Protein AF-A0AAD8E8K0-F1 (afdb_monomer_lite)

Sequence (99 aa):
ICSNLTLQQTNRDIMASGSVIPVVVFTAIWAIVGIVLPFIIPKGPNRGILQVVLMLTAATCWLFWLCCYMAQMNPLIGPKLSNKTILLMAREWGNPIED

Secondary structure (DSSP, 8-state):
-HHHHHHHHHHHHHHHHHHHHHHHHHHHHHHIIIIIHHHHPPP-TTHHHHHHHHHHHHHHHHHHHHHHHHHHSS-SS-----HHHHHHHHHHTT-PPP-

InterPro domains:
  IPR008389 ATPase, V0 complex, subunit e1/e2 [PF05493] (22-83)
  IPR008389 ATPase, V0 complex, subunit e1/e2 [PTHR12263] (18-86)
  IPR017385 ATPase, V0 complex, subunit e1/e2, metazoa [PIRSF038097] (18-98)

Foldseek 3Di:
DVVVVVVVVVVVVVVVCVLVVVVVVLCVVLCCQQPVVLVVDDDDPCSVVVNVVSNVCSVVVSVVVVVVSVCPPDDPDDDDDDPVVVQVVCVVVVNHDDD

Radius of gyration: 22.2 Å; chains: 1; bounding box: 48×25×66 Å

pLDDT: mean 84.91, std 13.16, range [53.38, 97.12]

Structure (mmCIF, N/CA/C/O backbone):
data_AF-A0AAD8E8K0-F1
#
_entry.id   AF-A0AAD8E8K0-F1
#
loop_
_atom_site.group_PDB
_atom_site.id
_atom_site.type_symbol
_atom_site.label_atom_id
_atom_site.label_alt_id
_atom_site.label_comp_id
_atom_site.label_asym_id
_atom_site.label_entity_id
_atom_site.label_seq_id
_atom_site.pdbx_PDB_ins_code
_atom_site.Cartn_x
_atom_site.Cartn_y
_atom_site.Cartn_z
_atom_site.occupancy
_atom_site.B_iso_or_equiv
_atom_site.auth_seq_id
_atom_site.auth_comp_id
_atom_site.auth_asym_id
_atom_site.auth_atom_id
_atom_site.pdbx_PDB_model_num
ATOM 1 N N . ILE A 1 1 ? -8.793 -12.684 -37.936 1.00 56.19 1 ILE A N 1
ATOM 2 C CA . ILE A 1 1 ? -9.108 -11.327 -37.409 1.00 56.19 1 ILE A CA 1
ATOM 3 C C . ILE A 1 1 ? -9.672 -11.421 -35.990 1.00 56.19 1 ILE A C 1
ATOM 5 O O . ILE A 1 1 ? -9.034 -10.889 -35.097 1.00 56.19 1 ILE A O 1
ATOM 9 N N . CYS A 1 2 ? -10.758 -12.171 -35.747 1.00 54.38 2 CYS A N 1
ATOM 10 C CA . CYS A 1 2 ? -11.318 -12.371 -34.396 1.00 54.38 2 CYS A CA 1
ATOM 11 C C . CYS A 1 2 ? -10.321 -12.995 -33.394 1.00 54.38 2 CYS A C 1
ATOM 13 O O . CYS A 1 2 ? -10.199 -12.504 -32.280 1.00 54.38 2 CYS A O 1
ATOM 15 N N . SER A 1 3 ? -9.539 -13.998 -33.821 1.00 60.62 3 SER A N 1
ATOM 16 C CA . SER A 1 3 ? -8.491 -14.645 -33.011 1.00 60.62 3 SER A CA 1
ATOM 17 C C . SER A 1 3 ? -7.338 -13.704 -32.633 1.00 60.62 3 SER A C 1
ATOM 19 O O . SER A 1 3 ? -6.911 -13.675 -31.482 1.00 60.62 3 SER A O 1
ATOM 21 N N . ASN A 1 4 ? -6.871 -12.879 -33.575 1.00 58.97 4 ASN A N 1
ATOM 22 C CA . ASN A 1 4 ? -5.827 -11.876 -33.328 1.00 58.97 4 ASN A CA 1
ATOM 23 C C . ASN A 1 4 ? -6.319 -10.730 -32.433 1.00 58.97 4 ASN A C 1
ATOM 25 O O . ASN A 1 4 ? -5.532 -10.188 -31.665 1.00 58.97 4 ASN A O 1
ATOM 29 N N . LEU A 1 5 ? -7.612 -10.391 -32.492 1.00 67.25 5 LEU A N 1
ATOM 30 C CA . LEU A 1 5 ? -8.217 -9.389 -31.617 1.00 67.25 5 LEU A CA 1
ATOM 31 C C . LEU A 1 5 ? -8.346 -9.906 -30.176 1.00 67.25 5 LEU A C 1
ATOM 33 O O . LEU A 1 5 ? -8.005 -9.178 -29.254 1.00 67.25 5 LEU A O 1
ATOM 37 N N . THR A 1 6 ? -8.736 -11.171 -29.971 1.00 61.97 6 THR A N 1
ATOM 38 C CA . THR A 1 6 ? -8.734 -11.804 -28.638 1.00 61.97 6 THR A CA 1
ATOM 39 C C . THR A 1 6 ? -7.330 -11.970 -28.068 1.00 61.97 6 THR A C 1
ATOM 41 O O . THR A 1 6 ? -7.146 -11.731 -26.884 1.00 61.97 6 THR A O 1
ATOM 44 N N . LEU A 1 7 ? -6.317 -12.298 -28.883 1.00 59.75 7 LEU A N 1
ATOM 45 C CA . LEU A 1 7 ? -4.938 -12.358 -28.387 1.00 59.75 7 LEU A CA 1
ATOM 46 C C . LEU A 1 7 ? -4.382 -10.967 -28.068 1.00 59.75 7 LEU A C 1
ATOM 48 O O . LEU A 1 7 ? -3.696 -10.815 -27.065 1.00 59.75 7 LEU A O 1
ATOM 52 N N . GLN A 1 8 ? -4.690 -9.937 -28.860 1.00 58.50 8 GLN A N 1
ATOM 53 C CA . GLN A 1 8 ? -4.340 -8.555 -28.516 1.00 58.50 8 GLN A CA 1
ATOM 54 C C . GLN A 1 8 ? -5.087 -8.072 -27.264 1.00 58.50 8 GLN A C 1
ATOM 56 O O . GLN A 1 8 ? -4.476 -7.400 -26.442 1.00 58.50 8 GLN A O 1
ATOM 61 N N . GLN A 1 9 ? -6.352 -8.464 -27.073 1.00 61.38 9 GLN A N 1
ATOM 62 C CA . GLN A 1 9 ? -7.138 -8.169 -25.872 1.00 61.38 9 GLN A CA 1
ATOM 63 C C . GLN A 1 9 ? -6.550 -8.867 -24.640 1.00 61.38 9 GLN A C 1
ATOM 65 O O . GLN A 1 9 ? -6.219 -8.186 -23.686 1.00 61.38 9 GLN A O 1
ATOM 70 N N . THR A 1 10 ? -6.263 -10.172 -24.692 1.00 61.59 10 THR A N 1
ATOM 71 C CA . THR A 1 10 ? -5.586 -10.895 -23.602 1.00 61.59 10 THR A CA 1
ATOM 72 C C . THR A 1 10 ? -4.200 -10.319 -23.300 1.00 61.59 10 THR A C 1
ATOM 74 O O . THR A 1 10 ? -3.846 -10.174 -22.138 1.00 61.59 10 THR A O 1
ATOM 77 N N . ASN A 1 11 ? -3.417 -9.919 -24.308 1.00 57.22 11 ASN A N 1
ATOM 78 C CA . ASN A 1 11 ? -2.131 -9.250 -24.078 1.00 57.22 11 ASN A CA 1
ATOM 79 C C . ASN A 1 11 ? -2.308 -7.846 -23.473 1.00 57.22 11 ASN A C 1
ATOM 81 O O . ASN A 1 11 ? -1.537 -7.462 -22.602 1.00 57.22 11 ASN A O 1
ATOM 85 N N . ARG A 1 12 ? -3.329 -7.082 -23.879 1.00 62.41 12 ARG A N 1
ATOM 86 C CA . ARG A 1 12 ? -3.693 -5.782 -23.282 1.00 62.41 12 ARG A CA 1
ATOM 87 C C . ARG A 1 12 ? -4.194 -5.929 -21.851 1.00 62.41 12 ARG A C 1
ATOM 89 O O . ARG A 1 12 ? -3.811 -5.124 -21.011 1.00 62.41 12 ARG A O 1
ATOM 96 N N . ASP A 1 13 ? -4.961 -6.972 -21.567 1.00 58.69 13 ASP A N 1
ATOM 97 C CA . ASP A 1 13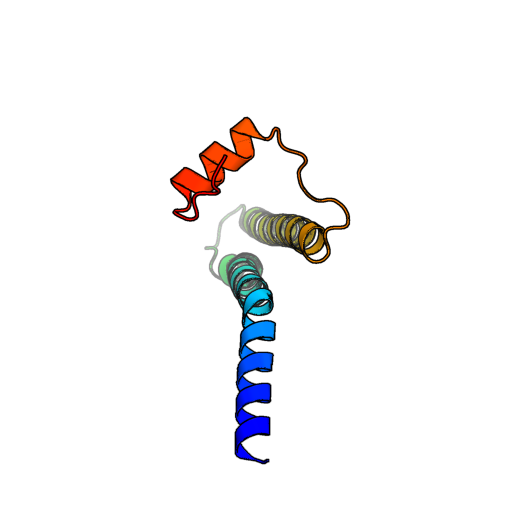 ? -5.438 -7.320 -20.235 1.00 58.69 13 ASP A CA 1
ATOM 98 C C . ASP A 1 13 ? -4.267 -7.774 -19.350 1.00 58.69 13 ASP A C 1
ATOM 100 O O . ASP A 1 13 ? -4.202 -7.370 -18.198 1.00 58.69 13 ASP A O 1
ATOM 104 N N . ILE A 1 14 ? -3.281 -8.515 -19.878 1.00 58.78 14 ILE A N 1
ATOM 105 C CA . ILE A 1 14 ? -2.050 -8.911 -19.162 1.00 58.78 14 ILE A CA 1
ATOM 106 C C . ILE A 1 14 ? -1.109 -7.713 -18.933 1.00 58.78 14 ILE A C 1
ATOM 108 O O . ILE A 1 14 ? -0.556 -7.571 -17.845 1.00 58.78 14 ILE A O 1
ATOM 112 N N . MET A 1 15 ? -0.950 -6.816 -19.912 1.00 55.44 15 MET A N 1
ATOM 113 C CA . MET A 1 15 ? -0.156 -5.584 -19.772 1.00 55.44 15 MET A CA 1
ATOM 114 C C . MET A 1 15 ? -0.804 -4.591 -18.798 1.00 55.44 15 MET A C 1
ATOM 116 O O . MET A 1 15 ? -0.104 -3.968 -18.003 1.00 55.44 15 MET A O 1
ATOM 120 N N . ALA A 1 16 ? -2.137 -4.486 -18.807 1.00 57.31 16 ALA A N 1
ATOM 121 C CA . ALA A 1 16 ? -2.887 -3.771 -17.779 1.00 57.31 16 ALA A CA 1
ATOM 122 C C . ALA A 1 16 ? -2.758 -4.475 -16.419 1.00 57.31 16 ALA A C 1
ATOM 124 O O . ALA A 1 16 ? -2.561 -3.818 -15.404 1.00 57.31 16 ALA A O 1
ATOM 125 N N . SER A 1 17 ? -2.776 -5.810 -16.386 1.00 53.38 17 SER A N 1
ATOM 126 C CA . SER A 1 17 ? -2.595 -6.587 -15.156 1.00 53.38 17 SER A CA 1
ATOM 127 C C . SER A 1 17 ? -1.210 -6.373 -14.537 1.00 53.38 17 SER A C 1
ATOM 129 O O . SER A 1 17 ? -1.116 -6.264 -13.322 1.00 53.38 17 SER A O 1
ATOM 131 N N . GLY A 1 18 ? -0.141 -6.228 -15.328 1.00 62.50 18 GLY A N 1
ATOM 132 C CA . GLY A 1 18 ? 1.225 -6.050 -14.812 1.00 62.50 18 GLY A CA 1
ATOM 133 C C . GLY A 1 18 ? 1.401 -4.849 -13.871 1.00 62.50 18 GLY A C 1
ATOM 134 O O . GLY A 1 18 ? 2.147 -4.935 -12.897 1.00 62.50 18 GLY A O 1
ATOM 135 N N . SER A 1 19 ? 0.676 -3.753 -14.110 1.00 69.62 19 SER A N 1
ATOM 136 C CA . SER A 1 19 ? 0.655 -2.575 -13.231 1.00 69.62 19 SER A CA 1
ATOM 137 C C . SER A 1 19 ? -0.540 -2.555 -12.272 1.00 69.62 19 SER A C 1
ATOM 139 O O . SER A 1 19 ? -0.432 -2.069 -11.149 1.00 69.62 19 SER A O 1
ATOM 141 N N . VAL A 1 20 ? -1.679 -3.133 -12.652 1.00 81.62 20 VAL A N 1
ATOM 142 C CA . VAL A 1 20 ? -2.886 -3.130 -11.811 1.00 81.62 20 VAL A CA 1
ATOM 143 C C . VAL A 1 20 ? -2.800 -4.139 -10.661 1.00 81.62 20 VAL A C 1
ATOM 145 O O . VAL A 1 20 ? -3.307 -3.855 -9.576 1.00 81.62 20 VAL A O 1
ATOM 148 N N . ILE A 1 21 ? -2.123 -5.280 -10.843 1.00 86.81 21 ILE A N 1
ATOM 149 C CA . ILE A 1 21 ? -1.951 -6.314 -9.806 1.00 86.81 21 ILE A CA 1
ATOM 150 C C . ILE A 1 21 ? -1.408 -5.728 -8.489 1.00 86.81 21 ILE A C 1
ATOM 152 O O . ILE A 1 21 ? -2.079 -5.887 -7.465 1.00 86.81 21 ILE A O 1
ATOM 156 N N . PRO A 1 22 ? -0.249 -5.036 -8.458 1.00 89.94 22 PRO A N 1
ATOM 157 C CA . PRO A 1 22 ? 0.278 -4.497 -7.205 1.00 89.94 22 PRO A CA 1
ATOM 158 C C . PRO A 1 22 ? -0.669 -3.471 -6.570 1.00 89.94 22 PRO A C 1
ATOM 160 O O . PRO A 1 22 ? -0.871 -3.503 -5.358 1.00 89.94 22 PRO A O 1
ATOM 163 N N . VAL A 1 23 ? -1.317 -2.619 -7.369 1.00 90.81 23 VAL A N 1
ATOM 164 C CA . VAL A 1 23 ? -2.280 -1.620 -6.874 1.00 90.81 23 VAL A CA 1
ATOM 165 C C . VAL A 1 23 ? -3.471 -2.277 -6.186 1.00 90.81 23 VAL A C 1
ATOM 167 O O . VAL A 1 23 ? -3.831 -1.876 -5.077 1.00 90.81 23 VAL A O 1
ATOM 170 N N . VAL A 1 24 ? -4.059 -3.309 -6.790 1.00 91.81 24 VAL A N 1
ATOM 171 C CA . VAL A 1 24 ? -5.202 -4.026 -6.210 1.00 91.81 24 VAL A CA 1
ATOM 172 C C . VAL A 1 24 ? -4.801 -4.746 -4.923 1.00 91.81 24 VAL A C 1
ATOM 174 O O . VAL A 1 24 ? -5.498 -4.623 -3.916 1.00 91.81 24 VAL A O 1
ATOM 177 N N . VAL A 1 25 ? -3.664 -5.446 -4.920 1.00 93.19 25 VAL A N 1
ATOM 178 C CA . VAL A 1 25 ? -3.197 -6.219 -3.758 1.00 93.19 25 VAL A CA 1
ATOM 179 C C . VAL A 1 25 ? -2.902 -5.311 -2.563 1.00 93.19 25 VAL A C 1
ATOM 181 O O . VAL A 1 25 ? -3.438 -5.536 -1.478 1.00 93.19 25 VAL A O 1
ATOM 184 N N . PHE A 1 26 ? -2.104 -4.257 -2.746 1.00 93.31 26 PHE A N 1
ATOM 185 C CA . PHE A 1 26 ? -1.758 -3.349 -1.648 1.00 93.31 26 PHE A CA 1
ATOM 186 C C . PHE A 1 26 ? -2.969 -2.563 -1.138 1.00 93.31 26 PHE A C 1
ATOM 188 O O . PHE A 1 26 ? -3.093 -2.341 0.067 1.00 93.31 26 PHE A O 1
ATOM 195 N N . THR A 1 27 ? -3.897 -2.193 -2.024 1.00 94.19 27 THR A N 1
ATOM 196 C CA . THR A 1 27 ? -5.143 -1.527 -1.621 1.00 94.19 27 THR A CA 1
ATOM 197 C C . THR A 1 27 ? -6.038 -2.460 -0.816 1.00 94.19 27 THR A C 1
ATOM 199 O O . THR A 1 27 ? -6.551 -2.047 0.219 1.00 94.19 27 THR A O 1
ATOM 202 N N . ALA A 1 28 ? -6.184 -3.725 -1.220 1.00 95.38 28 ALA A N 1
ATOM 203 C CA . ALA A 1 28 ? -6.968 -4.701 -0.469 1.00 95.38 28 ALA A CA 1
ATOM 204 C C . ALA A 1 28 ? -6.377 -4.958 0.927 1.00 95.38 28 ALA A C 1
ATOM 206 O O . ALA A 1 28 ? -7.109 -4.927 1.915 1.00 95.38 28 ALA A O 1
ATOM 207 N N . ILE A 1 29 ? -5.056 -5.145 1.025 1.00 96.06 29 ILE A N 1
ATOM 208 C CA . ILE A 1 29 ? -4.368 -5.376 2.304 1.00 96.06 29 ILE A CA 1
ATOM 209 C C . ILE A 1 29 ? -4.615 -4.210 3.267 1.00 96.06 29 ILE A C 1
ATOM 211 O O . ILE A 1 29 ? -5.086 -4.418 4.386 1.00 96.06 29 ILE A O 1
ATOM 215 N N . TRP A 1 30 ? -4.351 -2.975 2.836 1.00 95.81 30 TRP A N 1
ATOM 216 C CA . TRP A 1 30 ? -4.503 -1.811 3.710 1.00 95.81 30 TRP A CA 1
ATOM 217 C C . TRP A 1 30 ? -5.961 -1.441 3.978 1.00 95.81 30 TRP A C 1
ATOM 219 O O . TRP A 1 30 ? -6.267 -0.992 5.081 1.00 95.81 30 TRP A O 1
ATOM 229 N N . ALA A 1 31 ? -6.880 -1.697 3.043 1.00 94.75 31 ALA A N 1
ATOM 230 C CA . ALA A 1 31 ? -8.312 -1.546 3.285 1.00 94.75 31 ALA A CA 1
ATOM 231 C C . ALA A 1 31 ? -8.804 -2.517 4.368 1.00 94.75 31 ALA A C 1
ATOM 233 O O . ALA A 1 31 ? -9.555 -2.116 5.253 1.00 94.75 31 ALA A O 1
ATOM 234 N N . ILE A 1 32 ? -8.339 -3.771 4.366 1.00 95.56 32 ILE A N 1
ATOM 235 C CA . ILE A 1 32 ? -8.663 -4.730 5.431 1.00 95.5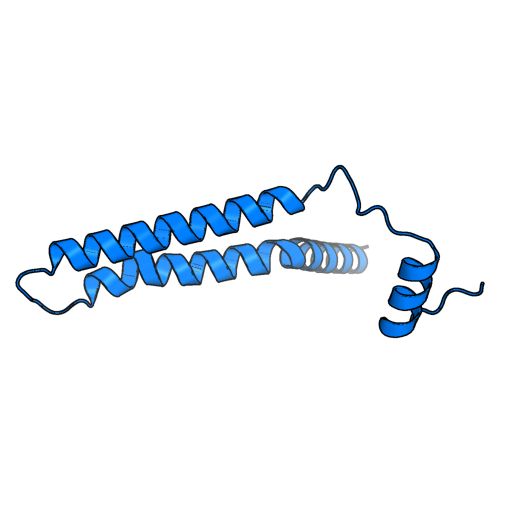6 32 ILE A CA 1
ATOM 236 C C . ILE A 1 32 ? -8.130 -4.225 6.779 1.00 95.56 32 ILE A C 1
ATOM 238 O O . ILE A 1 32 ? -8.867 -4.213 7.764 1.00 95.56 32 ILE A O 1
ATOM 242 N N . VAL A 1 33 ? -6.886 -3.742 6.830 1.00 94.81 33 VAL A N 1
ATOM 243 C CA . VAL A 1 33 ? -6.287 -3.207 8.066 1.00 94.81 33 VAL A CA 1
ATOM 244 C C . VAL A 1 33 ? -7.017 -1.958 8.569 1.00 94.81 33 VAL A C 1
ATOM 246 O O . VAL A 1 33 ? -7.284 -1.847 9.761 1.00 94.81 33 VAL A O 1
ATOM 249 N N . GLY A 1 34 ? -7.371 -1.028 7.682 1.00 94.94 34 GLY A N 1
ATOM 250 C CA . GLY A 1 34 ? -8.021 0.230 8.048 1.00 94.94 34 GLY A CA 1
ATOM 251 C C . GLY A 1 34 ? -9.521 0.116 8.310 1.00 94.94 34 GLY A C 1
ATOM 252 O O . GLY A 1 34 ? -10.070 0.959 9.007 1.00 94.94 34 GLY A O 1
ATOM 253 N N . ILE A 1 35 ? -10.195 -0.906 7.776 1.00 93.81 35 ILE A N 1
ATOM 254 C CA . ILE A 1 35 ? -11.653 -1.052 7.882 1.00 93.81 35 ILE A CA 1
ATOM 255 C C . ILE A 1 35 ? -12.011 -2.234 8.775 1.00 93.81 35 ILE A C 1
ATOM 257 O O . ILE A 1 35 ? -12.709 -2.050 9.762 1.00 93.81 35 ILE A O 1
ATOM 261 N N . VAL A 1 36 ? -11.523 -3.441 8.484 1.00 94.25 36 VAL A N 1
ATOM 262 C CA . VAL A 1 36 ? -11.969 -4.673 9.160 1.00 94.25 36 VAL A CA 1
ATOM 263 C C . VAL A 1 36 ? -11.437 -4.760 10.592 1.00 94.25 36 VAL A C 1
ATOM 265 O O . VAL A 1 36 ? -12.201 -5.031 11.519 1.00 94.25 36 VAL A O 1
ATOM 268 N N . LEU A 1 37 ? -10.144 -4.494 10.803 1.00 91.50 37 LEU A N 1
ATOM 269 C CA . LEU A 1 37 ? -9.516 -4.629 12.124 1.00 91.50 37 LEU A CA 1
ATOM 270 C C . LEU A 1 37 ? -10.135 -3.708 13.198 1.00 91.50 37 LEU A C 1
ATOM 272 O O . LEU A 1 37 ? -10.399 -4.208 14.294 1.00 91.50 37 LEU A O 1
ATOM 276 N N . PRO A 1 38 ? -10.443 -2.419 12.932 1.00 91.50 38 PRO A N 1
ATOM 277 C CA . PRO A 1 38 ? -11.109 -1.540 13.898 1.00 91.50 38 PRO A CA 1
ATOM 278 C C . PRO A 1 38 ? -12.447 -2.059 14.448 1.00 91.50 38 PRO A C 1
ATOM 280 O O . PRO A 1 38 ? -12.803 -1.729 15.587 1.00 91.50 38 PRO A O 1
ATOM 283 N N . PHE A 1 39 ? -13.180 -2.889 13.695 1.00 90.50 39 PHE A N 1
ATOM 284 C CA . PHE A 1 39 ? -14.431 -3.496 14.168 1.00 90.50 39 PHE A CA 1
ATOM 285 C C . PHE A 1 39 ? -14.204 -4.685 15.107 1.00 90.50 39 PHE A C 1
ATOM 287 O O . PHE A 1 39 ? -15.014 -4.904 16.009 1.00 90.50 39 PHE A O 1
ATOM 294 N N . ILE A 1 40 ? -13.092 -5.409 14.946 1.00 90.69 40 ILE A N 1
ATOM 295 C CA . ILE A 1 40 ? -12.772 -6.630 15.704 1.00 90.69 40 ILE A CA 1
ATOM 296 C C . ILE A 1 40 ? -12.107 -6.304 17.059 1.00 90.69 40 ILE A C 1
ATOM 298 O O . ILE A 1 40 ? -12.006 -7.169 17.927 1.00 90.69 40 ILE A O 1
ATOM 302 N N . ILE A 1 41 ? -11.703 -5.048 17.305 1.00 88.62 41 ILE A N 1
ATOM 303 C CA . ILE A 1 41 ? -11.040 -4.665 18.564 1.00 88.62 41 ILE A CA 1
ATOM 304 C C . ILE A 1 41 ? -11.971 -4.882 19.777 1.00 88.62 41 ILE A C 1
ATOM 306 O O . ILE A 1 41 ? -13.056 -4.273 19.830 1.00 88.62 41 ILE A O 1
ATOM 310 N N . PRO A 1 42 ? -11.539 -5.674 20.783 1.00 87.56 42 PRO A N 1
ATOM 311 C CA . PRO A 1 42 ? -12.311 -5.933 21.991 1.00 87.56 42 PRO A CA 1
ATOM 312 C C . PRO A 1 42 ? -12.538 -4.659 22.812 1.00 87.56 42 PRO A C 1
ATOM 314 O O . PRO A 1 42 ? -11.816 -3.664 22.715 1.00 87.56 42 PRO A O 1
ATOM 317 N N . LYS A 1 43 ? -13.592 -4.676 23.629 1.00 84.31 43 LYS A N 1
ATOM 318 C CA . LYS A 1 43 ? -13.966 -3.532 24.464 1.00 84.31 43 LYS A CA 1
ATOM 319 C C . LYS A 1 43 ? -12.934 -3.352 25.579 1.00 84.31 43 LYS A C 1
ATOM 321 O O . LYS A 1 43 ? -12.756 -4.241 26.403 1.00 84.31 43 LYS A O 1
ATOM 326 N N . GLY A 1 44 ? -12.285 -2.191 25.598 1.00 88.50 44 GLY A N 1
ATOM 327 C CA . GLY A 1 44 ? -11.343 -1.783 26.637 1.00 88.50 44 GLY A CA 1
ATOM 328 C C . GLY A 1 44 ? -11.312 -0.258 26.797 1.00 88.50 44 GLY A C 1
ATOM 329 O O . GLY A 1 44 ? -11.852 0.446 25.939 1.00 88.50 44 GLY A O 1
ATOM 330 N N . PRO A 1 45 ? -10.670 0.266 27.857 1.00 92.12 45 PRO A N 1
ATOM 331 C CA . PRO A 1 45 ? -10.652 1.701 28.169 1.00 92.12 45 PRO A CA 1
ATOM 332 C C . PRO A 1 45 ? -10.131 2.575 27.018 1.00 92.12 45 PRO A C 1
ATOM 334 O O . PRO A 1 45 ? -10.631 3.669 26.786 1.00 92.12 45 PRO A O 1
ATOM 337 N N . ASN A 1 46 ? -9.178 2.049 26.242 1.00 92.56 46 ASN A N 1
ATOM 338 C CA . ASN A 1 46 ? -8.480 2.770 25.174 1.00 92.56 46 ASN A CA 1
ATOM 339 C C . ASN A 1 46 ? -8.939 2.362 23.761 1.00 92.56 46 ASN A C 1
ATOM 341 O O . ASN A 1 46 ? -8.200 2.543 22.792 1.00 92.56 46 ASN A O 1
ATOM 345 N N . ARG A 1 47 ? -10.144 1.784 23.616 1.00 87.38 47 ARG A N 1
ATOM 346 C CA . ARG A 1 47 ? -10.628 1.245 22.329 1.00 87.38 47 ARG A CA 1
ATOM 347 C C . ARG A 1 47 ? -10.640 2.293 21.216 1.00 87.38 47 ARG A C 1
ATOM 349 O O . ARG A 1 47 ? -10.214 1.990 20.108 1.00 87.38 47 ARG A O 1
ATOM 356 N N . GLY A 1 48 ? -11.099 3.509 21.515 1.00 90.88 48 GLY A N 1
ATOM 357 C CA . GLY A 1 48 ? -11.152 4.592 20.530 1.00 90.88 48 GLY A CA 1
ATOM 358 C C . GLY A 1 48 ? -9.768 4.918 19.973 1.00 90.88 48 GLY A C 1
ATOM 359 O O . GLY A 1 48 ? -9.587 4.934 18.763 1.00 90.88 48 GLY A O 1
ATOM 360 N N . ILE A 1 49 ? -8.770 5.066 20.848 1.00 94.50 49 ILE A N 1
ATOM 361 C CA . ILE A 1 49 ? -7.383 5.359 20.456 1.00 94.50 49 ILE A CA 1
ATOM 362 C C . ILE A 1 49 ? -6.843 4.260 19.537 1.00 94.50 49 ILE A C 1
ATOM 364 O O . ILE A 1 49 ? -6.303 4.565 18.479 1.00 94.50 49 ILE A O 1
ATOM 368 N N . LEU A 1 50 ? -7.042 2.987 19.893 1.00 93.12 50 LEU A N 1
ATOM 369 C CA . LEU A 1 50 ? -6.612 1.863 19.056 1.00 93.12 50 LEU A CA 1
ATOM 370 C C . LEU A 1 50 ? -7.282 1.866 17.676 1.00 93.12 50 LEU A C 1
ATOM 372 O O . LEU A 1 50 ? -6.613 1.619 16.677 1.00 93.12 50 LEU A O 1
ATOM 376 N N . GLN A 1 51 ? -8.576 2.185 17.597 1.00 93.88 51 GLN A N 1
ATOM 377 C CA . GLN A 1 51 ? -9.271 2.301 16.314 1.00 93.88 51 GLN A CA 1
ATOM 378 C C . GLN A 1 51 ? -8.684 3.420 15.454 1.00 93.88 51 GLN A C 1
ATOM 380 O O . GLN A 1 51 ? -8.404 3.199 14.278 1.00 93.88 51 GLN A O 1
ATOM 385 N N . VAL A 1 52 ? -8.467 4.605 16.033 1.00 94.56 52 VAL A N 1
ATOM 386 C CA . VAL A 1 52 ? -7.958 5.754 15.272 1.00 94.56 52 VAL A CA 1
ATOM 387 C C . VAL A 1 52 ? -6.512 5.529 14.836 1.00 94.56 52 VAL A C 1
ATOM 389 O O . VAL A 1 52 ? -6.179 5.832 13.695 1.00 94.56 52 VAL A O 1
ATOM 392 N N . VAL A 1 53 ? -5.667 4.943 15.690 1.00 95.69 53 VAL A N 1
ATOM 393 C CA . VAL A 1 53 ? -4.278 4.611 15.338 1.00 95.69 53 VAL A CA 1
ATOM 394 C C . VAL A 1 53 ? -4.231 3.602 14.190 1.00 95.69 53 VAL A C 1
ATOM 396 O O . VAL A 1 53 ? -3.515 3.844 13.226 1.00 95.69 53 VAL A O 1
ATOM 399 N N . LEU A 1 54 ? -5.035 2.530 14.219 1.00 94.50 54 LEU A N 1
ATOM 400 C CA . LEU A 1 54 ? -5.081 1.566 13.110 1.00 94.50 54 LEU A CA 1
ATOM 401 C C . LEU A 1 54 ? -5.577 2.196 11.801 1.00 94.50 54 LEU A C 1
ATOM 403 O O . LEU A 1 54 ? -4.980 1.957 10.752 1.00 94.50 54 LEU A O 1
ATOM 407 N N . MET A 1 55 ? -6.629 3.020 11.856 1.00 95.88 55 MET A N 1
ATOM 408 C CA . MET A 1 55 ? -7.150 3.716 10.673 1.00 95.88 55 MET A CA 1
ATOM 409 C C . MET A 1 55 ? -6.129 4.703 10.094 1.00 95.88 55 MET A C 1
ATOM 411 O O . MET A 1 55 ? -5.896 4.708 8.886 1.00 95.88 55 MET A O 1
ATOM 415 N N . LEU A 1 56 ? -5.492 5.515 10.945 1.00 96.38 56 LEU A N 1
ATOM 416 C CA . LEU A 1 56 ? -4.477 6.477 10.518 1.00 96.38 56 LEU A CA 1
ATOM 417 C C . LEU A 1 56 ? -3.252 5.778 9.939 1.00 96.38 56 LEU A C 1
ATOM 419 O O . LEU A 1 56 ? -2.804 6.166 8.866 1.00 96.38 56 LEU A O 1
ATOM 423 N N . THR A 1 57 ? -2.733 4.740 10.597 1.00 96.62 57 THR A N 1
ATOM 424 C CA . THR A 1 57 ? -1.600 3.966 10.078 1.00 96.62 57 THR A CA 1
ATOM 425 C C . THR A 1 57 ? -1.935 3.328 8.733 1.00 96.62 57 THR A C 1
ATOM 427 O O . THR A 1 57 ? -1.139 3.426 7.805 1.00 96.62 57 THR A O 1
ATOM 430 N N . ALA A 1 58 ? -3.120 2.729 8.582 1.00 96.44 58 ALA A N 1
ATOM 431 C CA . ALA A 1 58 ? -3.520 2.147 7.306 1.00 96.44 58 ALA A CA 1
ATOM 432 C C . ALA A 1 58 ? -3.576 3.193 6.182 1.00 96.44 58 ALA A C 1
ATOM 434 O O . ALA A 1 58 ? -3.066 2.951 5.088 1.00 96.44 58 ALA A O 1
ATOM 435 N N . ALA A 1 59 ? -4.134 4.373 6.466 1.00 96.31 59 ALA A N 1
ATOM 436 C CA . ALA A 1 59 ? -4.209 5.464 5.504 1.00 96.31 59 ALA A CA 1
ATOM 437 C C . ALA A 1 59 ? -2.822 6.013 5.133 1.00 96.31 59 ALA A C 1
ATOM 439 O O . ALA A 1 59 ? -2.521 6.163 3.949 1.00 96.31 59 ALA A O 1
ATOM 440 N N . THR A 1 60 ? -1.958 6.295 6.114 1.00 97.12 60 THR A N 1
ATOM 441 C CA . THR A 1 60 ? -0.632 6.870 5.844 1.00 97.12 60 THR A CA 1
ATOM 442 C C . THR A 1 60 ? 0.292 5.885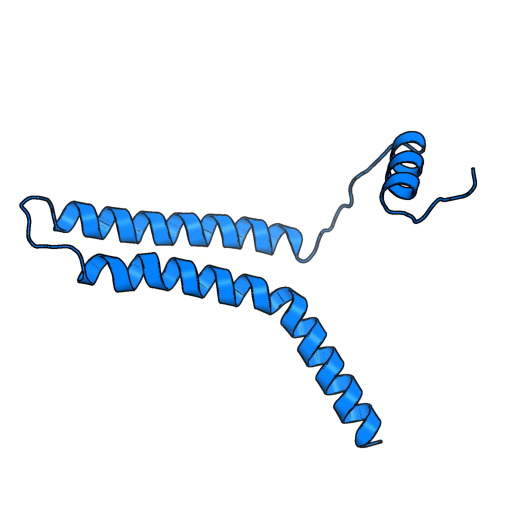 5.141 1.00 97.12 60 THR A C 1
ATOM 444 O O . THR A 1 60 ? 0.977 6.275 4.197 1.00 97.12 60 THR A O 1
ATOM 447 N N . CYS A 1 61 ? 0.283 4.608 5.528 1.00 96.06 61 CYS A N 1
ATOM 448 C CA . CYS A 1 61 ? 1.086 3.583 4.868 1.00 96.06 61 CYS A CA 1
ATOM 449 C C . CYS A 1 61 ? 0.613 3.311 3.433 1.00 96.06 61 CYS A C 1
ATOM 451 O O . CYS A 1 61 ? 1.452 3.166 2.542 1.00 96.06 61 CYS A O 1
ATOM 453 N N . TRP A 1 62 ? -0.703 3.295 3.185 1.00 96.06 62 TRP A N 1
ATOM 454 C CA . TRP A 1 62 ? -1.240 3.153 1.829 1.00 96.06 62 TRP A CA 1
ATOM 455 C C . TRP A 1 62 ? -0.888 4.356 0.944 1.00 96.06 62 TRP A C 1
ATOM 457 O O . TRP A 1 62 ? -0.403 4.167 -0.171 1.00 96.06 62 TRP A O 1
ATOM 467 N N . LEU A 1 63 ? -1.053 5.586 1.449 1.00 93.94 63 LEU A N 1
ATOM 468 C CA . LEU A 1 63 ? -0.703 6.805 0.710 1.00 93.94 63 LEU A CA 1
ATOM 469 C C . LEU A 1 63 ? 0.794 6.884 0.403 1.00 93.94 63 LEU A C 1
ATOM 471 O O . LEU A 1 63 ? 1.167 7.190 -0.726 1.00 93.94 63 LEU A O 1
ATOM 475 N N . PHE A 1 64 ? 1.653 6.588 1.382 1.00 94.38 64 PHE A N 1
ATOM 476 C CA . PHE A 1 64 ? 3.101 6.569 1.182 1.00 94.38 64 PHE A CA 1
ATOM 477 C C . PHE A 1 64 ? 3.495 5.584 0.076 1.00 94.38 64 PHE A C 1
ATOM 479 O O . PHE A 1 64 ? 4.201 5.956 -0.862 1.00 94.38 64 PHE A O 1
ATOM 486 N N . TRP A 1 65 ? 2.980 4.353 0.149 1.00 94.25 65 TRP A N 1
ATOM 487 C CA . TRP A 1 65 ? 3.220 3.337 -0.870 1.00 94.25 65 TRP A CA 1
ATOM 488 C C . TRP A 1 65 ? 2.744 3.792 -2.254 1.00 94.25 65 TRP A C 1
ATOM 490 O O . TRP A 1 65 ? 3.510 3.729 -3.216 1.00 94.25 65 TRP A O 1
ATOM 500 N N . LEU A 1 66 ? 1.510 4.298 -2.353 1.00 92.75 66 LEU A N 1
ATOM 501 C CA . LEU A 1 66 ? 0.920 4.714 -3.623 1.00 92.75 66 LEU A CA 1
ATOM 502 C C . LEU A 1 66 ? 1.714 5.860 -4.260 1.00 92.75 66 LEU A C 1
ATOM 504 O O . LEU A 1 66 ? 1.970 5.834 -5.461 1.00 92.75 66 LEU A O 1
ATOM 508 N N . CYS A 1 67 ? 2.148 6.841 -3.467 1.00 93.75 67 CYS A N 1
ATOM 509 C CA . CYS A 1 67 ? 2.994 7.931 -3.944 1.00 93.75 67 CYS A CA 1
ATOM 510 C C . CYS A 1 67 ? 4.321 7.415 -4.515 1.00 93.75 67 CYS A C 1
ATOM 512 O O . CYS A 1 67 ? 4.695 7.795 -5.625 1.00 93.75 67 CYS A O 1
ATOM 514 N N . CYS A 1 68 ? 5.014 6.518 -3.804 1.00 92.19 68 CYS A N 1
ATOM 515 C CA . CYS A 1 68 ? 6.252 5.909 -4.297 1.00 92.19 68 CYS A CA 1
ATOM 516 C C . CYS A 1 68 ? 6.029 5.090 -5.574 1.00 92.19 68 CYS A C 1
ATOM 518 O O . CYS A 1 68 ? 6.857 5.139 -6.482 1.00 92.19 68 CYS A O 1
ATOM 520 N N . TYR A 1 69 ? 4.910 4.370 -5.657 1.00 90.50 69 TYR A N 1
ATOM 521 C CA . TYR A 1 69 ? 4.539 3.591 -6.832 1.00 90.50 69 TYR A CA 1
ATOM 522 C C . TYR A 1 69 ? 4.279 4.495 -8.047 1.00 90.50 69 TYR A C 1
ATOM 524 O O . TYR A 1 69 ? 4.882 4.309 -9.102 1.00 90.50 69 TYR A O 1
ATOM 532 N N . MET A 1 70 ? 3.449 5.533 -7.894 1.00 89.06 70 MET A N 1
ATOM 533 C CA . MET A 1 70 ? 3.125 6.469 -8.979 1.00 89.06 70 MET A CA 1
ATOM 534 C C . MET A 1 70 ? 4.350 7.242 -9.473 1.00 89.06 70 MET A C 1
ATOM 536 O O . MET A 1 70 ? 4.470 7.481 -10.674 1.00 89.06 70 MET A O 1
ATOM 540 N N . ALA A 1 71 ? 5.288 7.576 -8.582 1.00 88.75 71 ALA A N 1
ATOM 541 C CA . ALA A 1 71 ? 6.531 8.249 -8.952 1.00 88.75 71 ALA A CA 1
ATOM 542 C C . ALA A 1 71 ? 7.391 7.439 -9.942 1.00 88.75 71 ALA A C 1
ATOM 544 O O . ALA A 1 71 ? 8.196 8.020 -10.667 1.00 88.75 71 ALA A O 1
ATOM 545 N N . GLN A 1 72 ? 7.220 6.113 -9.995 1.00 88.06 72 GLN A N 1
ATOM 546 C CA . GLN A 1 72 ? 8.010 5.216 -10.844 1.00 88.06 72 GLN A CA 1
ATOM 547 C C . GLN A 1 72 ? 7.290 4.784 -12.131 1.00 88.06 72 GLN A C 1
ATOM 549 O O . GLN A 1 72 ? 7.923 4.188 -12.996 1.00 88.06 72 GLN A O 1
ATOM 554 N N . MET A 1 73 ? 5.996 5.083 -12.295 1.00 83.19 73 MET A N 1
ATOM 555 C CA . MET A 1 73 ? 5.192 4.585 -13.425 1.00 83.19 73 MET A CA 1
ATOM 556 C C . MET A 1 73 ? 5.542 5.224 -14.776 1.00 83.19 73 MET A C 1
ATOM 558 O O . MET A 1 73 ? 5.339 4.603 -15.813 1.00 83.19 73 MET A O 1
ATOM 562 N N . ASN A 1 74 ? 6.074 6.449 -14.776 1.00 86.62 74 ASN A N 1
ATOM 563 C CA . ASN A 1 74 ? 6.546 7.141 -15.979 1.00 86.62 74 ASN A CA 1
ATOM 564 C C . ASN A 1 74 ? 7.892 7.825 -15.681 1.00 86.62 74 ASN A C 1
ATOM 566 O O . ASN A 1 74 ? 7.933 9.041 -15.473 1.00 86.62 74 ASN A O 1
ATOM 570 N N . PRO A 1 75 ? 8.993 7.060 -15.589 1.00 86.00 75 PRO A N 1
ATOM 571 C CA . PRO A 1 75 ? 10.286 7.612 -15.213 1.00 86.00 75 PRO A CA 1
ATOM 572 C C . PRO A 1 75 ? 10.834 8.487 -16.348 1.00 86.00 75 PRO A C 1
ATOM 574 O O . PRO A 1 75 ? 10.996 8.034 -17.477 1.00 86.00 75 PRO A O 1
ATOM 577 N N . LEU A 1 76 ? 11.143 9.751 -16.048 1.00 86.69 76 LEU A N 1
ATOM 578 C CA . LEU A 1 76 ? 11.731 10.692 -17.015 1.00 86.69 76 LEU A CA 1
ATOM 579 C C . LEU A 1 76 ? 13.261 10.581 -17.106 1.00 86.69 76 LEU A C 1
ATOM 581 O O . LEU A 1 76 ? 13.862 11.030 -18.079 1.00 86.69 76 LEU A O 1
ATOM 585 N N . ILE A 1 77 ? 13.898 9.996 -16.089 1.00 88.94 77 ILE A N 1
ATOM 586 C CA . ILE A 1 77 ? 15.347 9.815 -15.989 1.00 88.94 77 ILE A CA 1
ATOM 587 C C . ILE A 1 77 ? 15.639 8.378 -15.564 1.00 88.94 77 ILE A C 1
ATOM 589 O O . ILE A 1 77 ? 15.098 7.891 -14.572 1.00 88.94 77 ILE A O 1
ATOM 593 N N . GLY A 1 78 ? 16.521 7.720 -16.317 1.00 87.12 78 GLY A N 1
ATOM 594 C CA . GLY A 1 78 ? 17.079 6.417 -15.968 1.00 87.12 78 GLY A CA 1
ATOM 595 C C . GLY A 1 78 ? 18.367 6.530 -15.140 1.00 87.12 78 GLY A C 1
ATOM 596 O O . GLY A 1 78 ? 19.021 7.579 -15.141 1.00 87.12 78 GLY A O 1
ATOM 597 N N . PRO A 1 79 ? 18.768 5.452 -14.446 1.00 90.38 79 PRO A N 1
ATOM 598 C CA . PRO A 1 79 ? 20.017 5.416 -13.692 1.00 90.38 79 PRO A CA 1
ATOM 599 C C . PRO A 1 79 ? 21.236 5.546 -14.622 1.00 90.38 79 PRO A C 1
ATOM 601 O O . PRO A 1 79 ? 21.296 4.923 -15.681 1.00 90.38 79 PRO A O 1
ATOM 604 N N . LYS A 1 80 ? 22.232 6.347 -14.222 1.00 89.06 80 LYS A N 1
ATOM 605 C CA . LYS A 1 80 ? 23.507 6.513 -14.943 1.00 89.06 80 LYS A CA 1
ATOM 606 C C . LYS A 1 80 ? 24.579 5.659 -14.272 1.00 89.06 80 LYS A C 1
ATOM 608 O O . LYS A 1 80 ? 24.968 5.950 -13.144 1.00 89.06 80 LYS A O 1
ATOM 613 N N . LEU A 1 81 ? 25.058 4.626 -14.961 1.00 90.44 81 LEU A N 1
ATOM 614 C CA . LEU A 1 81 ? 26.057 3.688 -14.446 1.00 90.44 81 LEU A CA 1
ATOM 615 C C . LEU A 1 81 ? 27.335 3.688 -15.289 1.00 90.44 81 LEU A C 1
ATOM 617 O O . LEU A 1 81 ? 27.305 3.952 -16.489 1.00 90.44 81 LEU A O 1
ATOM 621 N N . SER A 1 82 ? 28.463 3.371 -14.648 1.00 89.12 82 SER A N 1
ATOM 622 C CA . SER A 1 82 ? 29.738 3.165 -15.342 1.00 89.12 82 SER A CA 1
ATOM 623 C C . SER A 1 82 ? 29.704 1.882 -16.180 1.00 89.12 82 SER A C 1
ATOM 625 O O . SER A 1 82 ? 29.092 0.898 -15.762 1.00 89.12 82 SER A O 1
ATOM 627 N N . ASN A 1 83 ? 30.415 1.853 -17.313 1.00 89.75 83 ASN A N 1
ATOM 628 C CA . ASN A 1 83 ? 30.470 0.675 -18.195 1.00 89.75 83 ASN A CA 1
ATOM 629 C C . ASN A 1 83 ? 30.866 -0.608 -17.453 1.00 89.75 83 ASN A C 1
ATOM 631 O O . ASN A 1 83 ? 30.269 -1.655 -17.678 1.00 89.75 83 ASN A O 1
ATOM 635 N N . LYS A 1 84 ? 31.802 -0.518 -16.499 1.00 91.50 84 LYS A N 1
ATOM 636 C CA . LYS A 1 84 ? 32.207 -1.665 -15.671 1.00 91.50 84 LYS A CA 1
ATOM 637 C C . LYS A 1 84 ? 31.040 -2.227 -14.857 1.00 91.50 84 LYS A C 1
ATOM 639 O O . LYS A 1 84 ? 30.876 -3.436 -14.767 1.00 91.50 84 LYS A O 1
ATOM 644 N N . THR A 1 85 ? 30.223 -1.351 -14.274 1.00 91.88 85 THR A N 1
ATOM 645 C CA . THR A 1 85 ? 29.044 -1.753 -13.495 1.00 91.88 85 THR A CA 1
ATOM 646 C C . THR A 1 85 ? 27.980 -2.388 -14.387 1.00 91.88 85 THR A C 1
ATOM 648 O O . THR A 1 85 ? 27.387 -3.382 -13.988 1.00 91.88 85 THR A O 1
ATOM 651 N N . ILE A 1 86 ? 27.774 -1.864 -15.601 1.00 90.75 86 ILE A N 1
ATOM 652 C CA . ILE A 1 86 ? 26.820 -2.424 -16.571 1.00 90.75 86 ILE A CA 1
ATOM 653 C C . ILE A 1 86 ? 27.244 -3.835 -16.995 1.00 90.75 86 ILE A C 1
ATOM 655 O O . ILE A 1 86 ? 26.418 -4.739 -16.973 1.00 90.75 86 ILE A O 1
ATOM 659 N N . LEU A 1 87 ? 28.527 -4.040 -17.304 1.00 88.75 87 LEU A N 1
ATOM 660 C CA . LEU A 1 87 ? 29.092 -5.347 -17.663 1.00 88.75 87 LEU A CA 1
ATOM 661 C C . LEU A 1 87 ? 28.949 -6.382 -16.540 1.00 88.75 87 LEU A C 1
ATOM 663 O O . LEU A 1 87 ? 28.567 -7.526 -16.782 1.00 88.75 87 LEU A O 1
ATOM 667 N N . LEU A 1 88 ? 29.197 -5.967 -15.294 1.00 91.19 88 LEU A N 1
ATOM 668 C CA . LEU A 1 88 ? 28.980 -6.821 -14.127 1.00 91.19 88 LEU A CA 1
ATOM 669 C C . LEU A 1 88 ? 27.498 -7.171 -13.951 1.00 91.19 88 LEU A C 1
ATOM 671 O O . LEU A 1 88 ? 27.169 -8.341 -13.801 1.00 91.19 88 LEU A O 1
ATOM 675 N N . MET A 1 89 ? 26.594 -6.191 -14.026 1.00 91.38 89 MET A N 1
ATOM 676 C CA . MET A 1 89 ? 25.152 -6.450 -13.941 1.00 91.38 89 MET A CA 1
ATOM 677 C C . MET A 1 89 ? 24.674 -7.385 -15.055 1.00 91.38 89 MET A C 1
ATOM 679 O O . MET A 1 89 ? 23.932 -8.321 -14.785 1.00 91.38 89 MET A O 1
ATOM 683 N N . ALA A 1 90 ? 25.126 -7.166 -16.288 1.00 90.75 90 ALA A N 1
ATOM 684 C CA . ALA A 1 90 ? 24.832 -8.005 -17.444 1.00 90.75 90 ALA A CA 1
ATOM 685 C C . ALA A 1 90 ? 25.262 -9.465 -17.221 1.00 90.75 90 ALA A C 1
ATOM 687 O O . ALA A 1 90 ? 24.509 -10.388 -17.530 1.00 90.75 90 ALA A O 1
ATOM 688 N N . ARG A 1 91 ? 26.437 -9.675 -16.616 1.00 90.56 91 ARG A N 1
ATOM 689 C CA . ARG A 1 91 ? 26.930 -11.003 -16.235 1.00 90.56 91 ARG A CA 1
ATOM 690 C C . ARG A 1 91 ? 26.050 -11.670 -15.174 1.00 90.56 91 ARG A C 1
ATOM 692 O O . ARG A 1 91 ? 25.686 -12.827 -15.355 1.00 90.56 91 ARG A O 1
ATOM 699 N N . GLU A 1 92 ? 25.691 -10.955 -14.107 1.00 92.50 92 GLU A N 1
ATOM 700 C CA . GLU A 1 92 ? 24.878 -11.504 -13.004 1.00 92.50 92 GLU A CA 1
ATOM 701 C C . GLU A 1 92 ? 23.427 -11.785 -13.416 1.00 92.50 92 GLU A C 1
ATOM 703 O O . GLU A 1 92 ? 22.831 -12.772 -12.990 1.00 92.50 92 GLU A O 1
ATOM 708 N N . TRP A 1 93 ? 22.858 -10.954 -14.292 1.00 93.88 93 TRP A N 1
ATOM 709 C CA . TRP A 1 93 ? 21.519 -11.168 -14.850 1.00 93.88 93 TRP A CA 1
ATOM 710 C C . TRP A 1 93 ? 21.484 -12.165 -16.021 1.00 93.88 93 TRP A C 1
ATOM 712 O O . TRP A 1 93 ? 20.417 -12.388 -16.591 1.00 93.88 93 TRP A O 1
ATOM 722 N N . GLY A 1 94 ? 22.615 -12.783 -16.379 1.00 89.62 94 GLY A N 1
ATO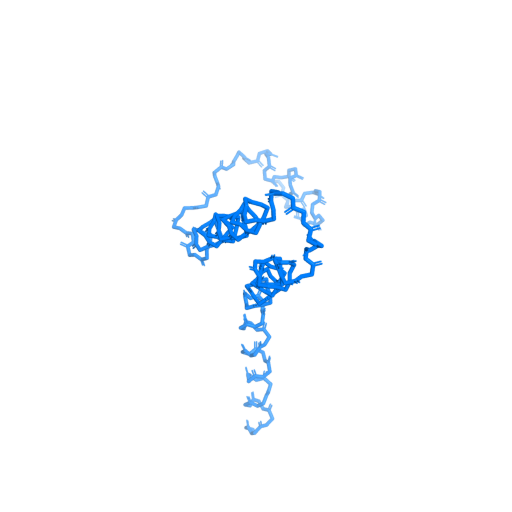M 723 C CA . GLY A 1 94 ? 22.680 -13.825 -17.409 1.00 89.62 94 GLY A CA 1
ATOM 724 C C . GLY A 1 94 ? 22.555 -13.322 -18.850 1.00 89.62 94 GLY A C 1
ATOM 725 O O . GLY A 1 94 ? 22.306 -14.120 -19.749 1.00 89.62 94 GLY A O 1
ATOM 726 N N . ASN A 1 95 ? 22.749 -12.022 -19.086 1.00 87.12 95 ASN A N 1
ATOM 727 C CA . ASN A 1 95 ? 22.762 -11.411 -20.415 1.00 87.12 95 ASN A CA 1
ATOM 728 C C . ASN A 1 95 ? 24.118 -10.725 -20.670 1.00 87.12 95 ASN A C 1
ATOM 730 O O . ASN A 1 95 ? 24.166 -9.493 -20.739 1.00 87.12 95 ASN A O 1
ATOM 734 N N . PRO A 1 96 ? 25.225 -11.489 -20.755 1.00 83.12 96 PRO A N 1
ATOM 735 C CA . PRO A 1 96 ? 26.560 -10.929 -20.925 1.00 83.12 96 PRO A CA 1
ATOM 736 C C . PRO A 1 96 ? 26.651 -10.113 -22.221 1.00 83.12 96 PRO A C 1
ATOM 738 O O . PRO A 1 96 ? 26.142 -10.523 -23.262 1.00 83.12 96 PRO A O 1
ATOM 741 N N . ILE A 1 97 ? 27.290 -8.949 -22.134 1.00 81.44 97 ILE A N 1
ATOM 74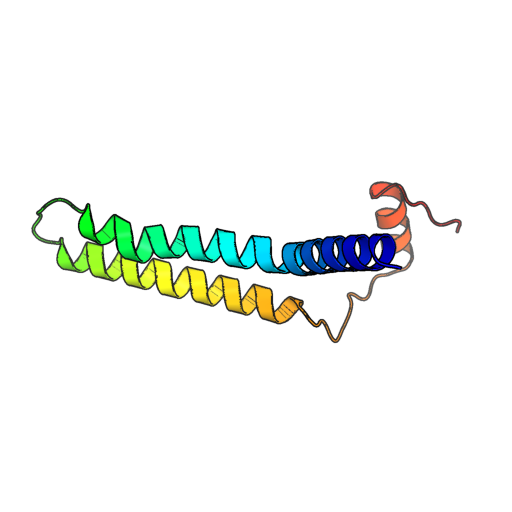2 C CA . ILE A 1 97 ? 27.584 -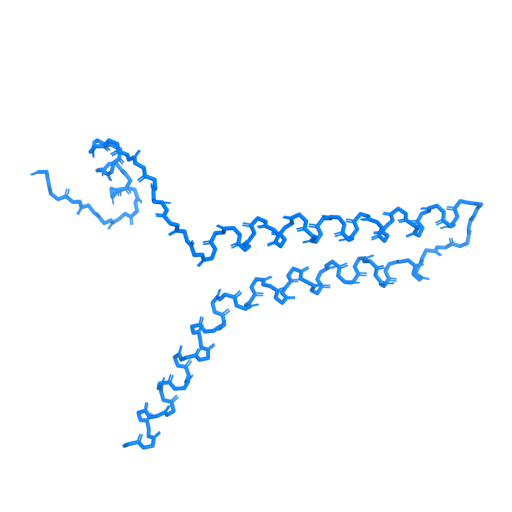8.072 -23.271 1.00 81.44 97 ILE A CA 1
ATOM 743 C C . ILE A 1 97 ? 29.057 -8.304 -23.608 1.00 81.44 97 ILE A C 1
ATOM 745 O O . ILE A 1 97 ? 29.872 -8.334 -22.688 1.00 81.44 97 ILE A O 1
ATOM 749 N N . GLU A 1 98 ? 29.387 -8.526 -24.879 1.00 76.38 98 GLU A N 1
ATOM 750 C CA . GLU A 1 98 ? 30.789 -8.605 -25.303 1.00 76.38 98 GLU A CA 1
ATOM 751 C C . GLU A 1 98 ? 31.461 -7.235 -25.149 1.00 76.38 98 GLU A C 1
ATOM 753 O O . GLU A 1 98 ? 30.850 -6.203 -25.442 1.00 76.38 98 GLU A O 1
ATOM 758 N N . ASP A 1 99 ? 32.687 -7.257 -24.626 1.00 63.97 99 ASP A N 1
ATOM 759 C CA . ASP A 1 99 ? 33.494 -6.075 -24.305 1.00 63.97 99 ASP A CA 1
ATOM 760 C C . ASP A 1 99 ? 33.917 -5.278 -25.552 1.00 63.97 99 ASP A C 1
ATOM 762 O O . ASP A 1 99 ? 34.321 -5.906 -26.560 1.00 63.97 99 ASP A O 1
#

Organism: Diploptera punctata (NCBI:txid6984)